Protein AF-A0A381XHG9-F1 (afdb_monomer_lite)

pLDDT: mean 91.91, std 9.05, range [44.53, 97.81]

Structure (mmCIF, N/CA/C/O backbone):
data_AF-A0A381XHG9-F1
#
_entry.id   AF-A0A381XHG9-F1
#
loop_
_atom_site.group_PDB
_atom_site.id
_atom_site.type_symbol
_atom_site.label_atom_id
_atom_site.label_alt_id
_atom_site.label_comp_id
_atom_site.label_asym_id
_atom_site.label_entity_id
_atom_site.label_seq_id
_atom_site.pdbx_PDB_ins_code
_atom_site.Cartn_x
_atom_site.Cartn_y
_atom_site.Cartn_z
_atom_site.occupancy
_atom_site.B_iso_or_equiv
_atom_site.auth_seq_id
_atom_site.auth_comp_id
_atom_site.auth_asym_id
_atom_site.auth_atom_id
_atom_site.pdbx_PDB_model_num
ATOM 1 N N . MET A 1 1 ? 1.471 14.992 25.232 1.00 44.53 1 MET A N 1
ATOM 2 C CA . MET A 1 1 ? 0.677 14.071 26.071 1.00 44.53 1 MET A CA 1
ATOM 3 C C . MET A 1 1 ? 0.387 12.859 25.207 1.00 44.53 1 MET A C 1
ATOM 5 O O . MET A 1 1 ? 0.001 13.067 24.064 1.00 44.53 1 MET A O 1
ATOM 9 N N . ALA A 1 2 ? 0.728 11.653 25.663 1.00 50.38 2 ALA A N 1
ATOM 10 C CA . ALA A 1 2 ? 0.482 10.436 24.888 1.00 50.38 2 ALA A CA 1
ATOM 11 C C . ALA A 1 2 ? -1.031 10.251 24.739 1.00 50.38 2 ALA A C 1
ATOM 13 O O . ALA A 1 2 ? -1.756 10.411 25.719 1.00 50.38 2 ALA A O 1
ATOM 14 N N . ASP A 1 3 ? -1.494 9.986 23.521 1.00 63.38 3 ASP A N 1
ATOM 15 C CA . ASP A 1 3 ? -2.898 9.672 23.270 1.00 63.38 3 ASP A CA 1
ATOM 16 C C . ASP A 1 3 ? -3.237 8.393 24.055 1.00 63.38 3 ASP A C 1
ATOM 18 O O . ASP A 1 3 ? -2.506 7.404 23.937 1.00 63.38 3 ASP A O 1
ATOM 22 N N . GLU A 1 4 ? -4.293 8.393 24.880 1.00 69.31 4 GLU A N 1
ATOM 23 C CA . GLU A 1 4 ? -4.694 7.209 25.669 1.00 69.31 4 GLU A CA 1
ATOM 24 C C . GLU A 1 4 ? -4.983 5.998 24.768 1.00 69.31 4 GLU A C 1
ATOM 26 O O . GLU A 1 4 ? -4.921 4.850 25.204 1.00 69.31 4 GLU A O 1
ATOM 31 N N . ASN A 1 5 ? -5.229 6.255 23.481 1.00 79.44 5 ASN A N 1
ATOM 32 C CA . ASN A 1 5 ? -5.472 5.251 22.461 1.00 79.44 5 ASN A CA 1
ATOM 33 C C . ASN A 1 5 ? -4.207 4.761 21.729 1.00 79.44 5 ASN A C 1
ATOM 35 O O . ASN A 1 5 ? -4.313 3.991 20.769 1.00 79.44 5 ASN A O 1
ATOM 39 N N . SER A 1 6 ? -3.015 5.204 22.134 1.00 85.88 6 SER A N 1
ATOM 40 C CA . SER A 1 6 ? -1.742 4.842 21.500 1.00 85.88 6 SER A CA 1
ATOM 41 C C . SER A 1 6 ? -1.096 3.599 22.117 1.00 85.88 6 SER A C 1
ATOM 43 O O . SER A 1 6 ? -1.211 3.324 23.312 1.00 85.88 6 SER A O 1
ATOM 45 N N . TYR A 1 7 ? -0.380 2.822 21.303 1.00 88.81 7 TYR A N 1
ATOM 46 C CA . TYR A 1 7 ? 0.343 1.644 21.781 1.00 88.81 7 TYR A CA 1
ATOM 47 C C . TYR A 1 7 ? 1.713 2.028 22.357 1.00 88.81 7 TYR A C 1
ATOM 49 O O . TYR A 1 7 ? 2.561 2.563 21.643 1.00 88.81 7 TYR A O 1
ATOM 57 N N . LEU A 1 8 ? 1.946 1.725 23.641 1.00 87.88 8 LEU A N 1
ATOM 58 C CA . LEU A 1 8 ? 3.212 1.974 24.358 1.00 87.88 8 LEU A CA 1
ATOM 59 C C . LEU A 1 8 ? 3.743 3.417 24.212 1.00 87.88 8 LEU A C 1
ATOM 61 O O . LEU A 1 8 ? 4.949 3.640 24.128 1.00 87.88 8 LEU A O 1
ATOM 65 N N . GLY A 1 9 ? 2.840 4.403 24.156 1.00 84.69 9 GLY A N 1
ATOM 66 C CA . GLY A 1 9 ? 3.189 5.819 23.994 1.00 84.69 9 GLY A CA 1
ATOM 67 C C . GLY A 1 9 ? 3.607 6.222 22.575 1.00 84.69 9 GLY A C 1
ATOM 68 O O . GLY A 1 9 ? 3.991 7.372 22.359 1.00 84.69 9 GLY A O 1
ATOM 69 N N . ASN A 1 10 ? 3.531 5.311 21.598 1.00 88.19 10 ASN A N 1
ATOM 70 C CA . ASN A 1 10 ? 3.750 5.624 20.192 1.00 88.19 10 ASN A CA 1
ATOM 71 C C . ASN A 1 10 ? 2.435 6.042 19.523 1.00 88.19 10 ASN A C 1
ATOM 73 O O . ASN A 1 10 ? 1.626 5.200 19.138 1.00 88.19 10 ASN A O 1
ATOM 77 N N . ASN A 1 11 ? 2.268 7.348 19.315 1.00 87.81 11 ASN A N 1
ATOM 78 C CA . ASN A 1 11 ? 1.074 7.933 18.695 1.00 87.81 11 ASN A CA 1
ATOM 79 C C . ASN A 1 11 ? 0.801 7.445 17.256 1.00 87.81 11 ASN A C 1
ATOM 81 O O . ASN A 1 11 ? -0.310 7.613 16.766 1.00 87.81 11 ASN A O 1
ATOM 85 N N . LEU A 1 12 ? 1.783 6.852 16.564 1.00 88.12 12 LEU A N 1
ATOM 86 C CA . LEU A 1 12 ? 1.595 6.289 15.218 1.00 88.12 12 LEU A CA 1
ATOM 87 C C . LEU A 1 12 ? 1.004 4.873 15.238 1.00 88.12 12 LEU A C 1
ATOM 89 O O . LEU A 1 12 ? 0.648 4.342 14.187 1.00 88.12 12 LEU A O 1
ATOM 93 N N . LEU A 1 13 ? 0.921 4.245 16.411 1.00 89.81 13 LEU A N 1
ATOM 94 C CA . LEU A 1 13 ? 0.410 2.894 16.577 1.00 89.81 13 LEU A CA 1
ATOM 95 C C . LEU A 1 13 ? -0.895 2.928 17.362 1.00 89.81 13 LEU A C 1
ATOM 97 O O . LEU A 1 13 ? -0.946 3.380 18.505 1.00 89.81 13 LEU A O 1
ATOM 101 N N . LYS A 1 14 ? -1.947 2.381 16.756 1.00 89.44 14 LYS A N 1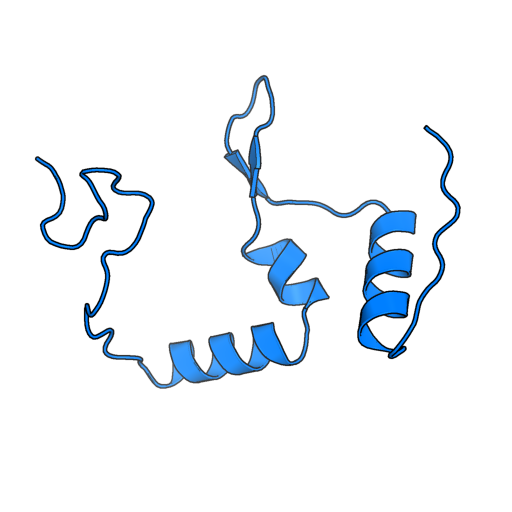
ATOM 102 C CA . LYS A 1 14 ? -3.228 2.189 17.429 1.00 89.44 14 LYS A CA 1
ATOM 103 C C . LYS A 1 14 ? -3.083 1.150 18.548 1.00 89.44 14 LYS A C 1
ATOM 105 O O . LYS A 1 14 ? -2.549 0.065 18.320 1.00 89.44 14 LYS A O 1
ATOM 110 N N . GLY A 1 15 ? -3.586 1.465 19.738 1.00 88.94 15 GLY A N 1
ATOM 111 C CA . GLY A 1 15 ? -3.638 0.548 20.875 1.00 88.94 15 GLY A CA 1
ATOM 112 C C . GLY A 1 15 ? -4.563 -0.658 20.653 1.00 88.94 15 GLY A C 1
ATOM 113 O O . GLY A 1 15 ? -5.481 -0.649 19.826 1.00 88.94 15 GLY A O 1
ATOM 114 N N . LEU A 1 16 ? -4.306 -1.725 21.411 1.00 88.56 16 LEU A N 1
ATOM 115 C CA . LEU A 1 16 ? -5.048 -2.984 21.328 1.00 88.56 16 LEU A CA 1
ATOM 116 C C . LEU A 1 16 ? -6.454 -2.847 21.928 1.00 88.56 16 LEU A C 1
ATOM 118 O O . LEU A 1 16 ? -6.638 -2.205 22.956 1.00 88.56 16 LEU A O 1
ATOM 122 N N . GLY A 1 17 ? -7.445 -3.486 21.301 1.00 85.88 17 GLY A N 1
ATOM 123 C CA . GLY A 1 17 ? -8.817 -3.553 21.824 1.00 85.88 17 GLY A CA 1
ATOM 124 C C . GLY A 1 17 ? -9.631 -2.260 21.710 1.00 85.88 17 GLY A C 1
ATOM 125 O O . GLY A 1 17 ? -10.767 -2.221 22.171 1.00 85.88 17 GLY A O 1
ATOM 126 N N . ILE A 1 18 ? -9.090 -1.217 21.078 1.00 88.00 18 ILE A N 1
ATOM 127 C CA . ILE A 1 18 ? -9.768 0.077 20.959 1.00 88.00 18 ILE A CA 1
ATOM 128 C C . ILE A 1 18 ? -10.844 0.003 19.865 1.00 88.00 18 ILE A C 1
ATOM 130 O O . ILE A 1 18 ? -10.504 -0.162 18.677 1.00 88.00 18 ILE A O 1
ATOM 134 N N . PRO A 1 19 ? -12.136 0.147 20.225 1.00 88.38 19 PRO A N 1
ATOM 135 C CA . PRO A 1 19 ? -13.217 0.112 19.255 1.00 88.38 19 PRO A CA 1
ATOM 136 C C . PRO A 1 19 ? -13.108 1.320 18.323 1.00 88.38 19 PRO A C 1
ATOM 138 O O . PRO A 1 19 ? -12.961 2.456 18.765 1.00 88.38 19 PRO A O 1
ATOM 141 N N . HIS A 1 20 ? -13.194 1.076 17.018 1.00 89.38 20 HIS A N 1
ATOM 142 C CA . HIS A 1 20 ? -13.276 2.132 16.016 1.00 89.38 20 HIS A CA 1
ATOM 143 C C . HIS A 1 20 ? -14.669 2.094 15.396 1.00 89.38 20 HIS A C 1
ATOM 145 O O . HIS A 1 20 ? -15.097 1.067 14.870 1.00 89.38 20 HIS A O 1
ATOM 151 N N . LYS A 1 21 ? -15.403 3.197 15.547 1.00 92.88 21 LYS A N 1
ATOM 152 C CA . LYS A 1 21 ? -16.760 3.337 15.023 1.00 92.88 21 LYS A CA 1
ATOM 153 C C . LYS A 1 21 ? -16.665 3.727 13.554 1.00 92.88 21 LYS A C 1
ATOM 155 O O . LYS A 1 21 ? -16.556 4.909 13.261 1.00 92.88 21 LYS A O 1
ATOM 160 N N . PHE A 1 22 ? -16.700 2.731 12.677 1.00 94.00 22 PHE A N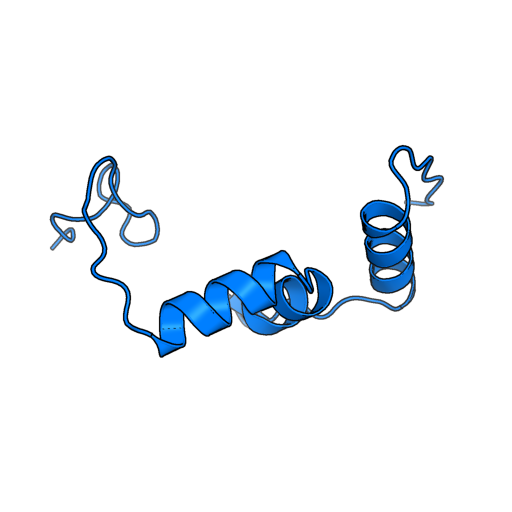 1
ATOM 161 C CA . PHE A 1 22 ? -16.632 2.966 11.242 1.00 94.00 22 PHE A CA 1
ATOM 162 C C . PHE A 1 22 ? -17.876 3.698 10.723 1.00 94.00 22 PHE A C 1
ATOM 164 O O . PHE A 1 22 ? -19.010 3.327 11.050 1.00 94.00 22 PHE A O 1
ATOM 171 N N . THR A 1 23 ? -17.667 4.688 9.863 1.00 97.25 23 THR A N 1
ATOM 172 C CA . THR A 1 23 ? -18.710 5.260 9.009 1.00 97.25 23 THR A CA 1
ATOM 173 C C . THR A 1 23 ? -18.956 4.379 7.780 1.00 97.25 23 THR A C 1
ATOM 175 O O . THR A 1 23 ? -18.211 3.438 7.495 1.00 97.25 23 THR A O 1
ATOM 178 N N . LYS A 1 24 ? -20.019 4.663 7.017 1.00 96.81 24 LYS A N 1
ATOM 179 C CA . LYS A 1 24 ? -20.303 3.914 5.780 1.00 96.81 24 LYS A CA 1
ATOM 180 C C . LYS A 1 24 ? -19.206 4.124 4.739 1.00 96.81 24 LYS A C 1
ATOM 182 O O . LYS A 1 24 ? -18.843 3.186 4.034 1.00 96.81 24 LYS A O 1
ATOM 187 N N . GLU A 1 25 ? -18.686 5.341 4.664 1.00 96.81 25 GLU A N 1
ATOM 188 C CA . GLU A 1 25 ? -17.627 5.741 3.746 1.00 96.81 25 GLU A CA 1
ATOM 189 C C . GLU A 1 25 ? -16.316 5.029 4.096 1.00 96.81 25 GLU A C 1
ATOM 191 O O . GLU A 1 25 ? -15.668 4.483 3.209 1.00 96.81 25 GLU A O 1
ATOM 196 N N . GLU A 1 26 ? -15.970 4.949 5.384 1.00 96.31 26 GLU A N 1
ATOM 197 C CA . GLU A 1 26 ? -14.774 4.238 5.853 1.00 96.31 26 GLU A CA 1
ATOM 198 C C . GLU A 1 26 ? -14.849 2.734 5.573 1.00 96.31 26 GLU A C 1
ATOM 200 O O . GLU A 1 26 ? -13.856 2.132 5.169 1.00 96.31 26 GLU A O 1
ATOM 205 N N . ILE A 1 27 ? -16.027 2.117 5.731 1.00 96.75 27 ILE A N 1
ATOM 206 C CA . ILE A 1 27 ? -16.234 0.709 5.354 1.00 96.75 27 ILE A CA 1
ATOM 207 C C . ILE A 1 27 ? -16.060 0.532 3.843 1.00 96.75 27 ILE A C 1
ATOM 209 O O . ILE A 1 27 ? -15.406 -0.417 3.412 1.00 96.75 27 ILE A O 1
ATOM 213 N N . GLY A 1 28 ? -16.628 1.438 3.042 1.00 97.75 28 GLY A N 1
ATOM 214 C CA . GLY A 1 28 ? -16.475 1.417 1.588 1.00 97.75 28 GLY A CA 1
ATOM 215 C C . GLY A 1 28 ? -15.010 1.507 1.167 1.00 97.75 28 GLY A C 1
ATOM 216 O O . GLY A 1 28 ? -14.548 0.707 0.356 1.00 97.75 28 GLY A O 1
ATOM 217 N N . GLU A 1 29 ? -14.260 2.421 1.778 1.00 97.81 29 GLU A N 1
ATOM 218 C CA . GLU A 1 29 ? -12.837 2.596 1.505 1.00 97.81 29 GLU A CA 1
ATOM 219 C C . GLU A 1 29 ? -12.002 1.399 1.972 1.00 97.81 29 GLU A C 1
ATOM 221 O O . GLU A 1 29 ? -11.084 0.968 1.275 1.00 97.81 29 GLU A O 1
ATOM 226 N N . TYR A 1 30 ? -12.352 0.799 3.110 1.00 96.75 30 TYR A N 1
ATOM 227 C CA . TYR A 1 30 ? -11.706 -0.415 3.600 1.00 96.75 30 TYR A CA 1
ATOM 228 C C . TYR A 1 30 ? -11.886 -1.590 2.628 1.00 96.75 30 TYR A C 1
ATOM 230 O O . TYR A 1 30 ? -10.923 -2.293 2.320 1.00 96.75 30 TYR A O 1
ATOM 238 N N . ILE A 1 31 ? -13.104 -1.786 2.112 1.00 97.12 31 ILE A N 1
ATOM 239 C CA . ILE A 1 31 ? -13.394 -2.814 1.102 1.00 97.12 31 ILE A CA 1
ATOM 240 C C . ILE A 1 31 ? -12.626 -2.516 -0.188 1.00 97.12 31 ILE A C 1
ATOM 242 O O . ILE A 1 31 ? -11.971 -3.405 -0.723 1.00 97.12 31 ILE A O 1
ATOM 246 N N . LYS A 1 32 ? -12.613 -1.258 -0.639 1.00 97.44 32 LYS A N 1
ATOM 247 C CA . LYS A 1 32 ? -11.848 -0.840 -1.819 1.00 97.44 32 LYS A CA 1
ATOM 248 C C . LYS A 1 32 ? -10.356 -1.145 -1.676 1.00 97.44 32 LYS A C 1
ATOM 250 O O . LYS A 1 32 ? -9.763 -1.692 -2.595 1.00 97.44 32 LYS A O 1
ATOM 255 N N . CYS A 1 33 ? -9.758 -0.847 -0.524 1.00 97.44 33 CYS A N 1
ATOM 2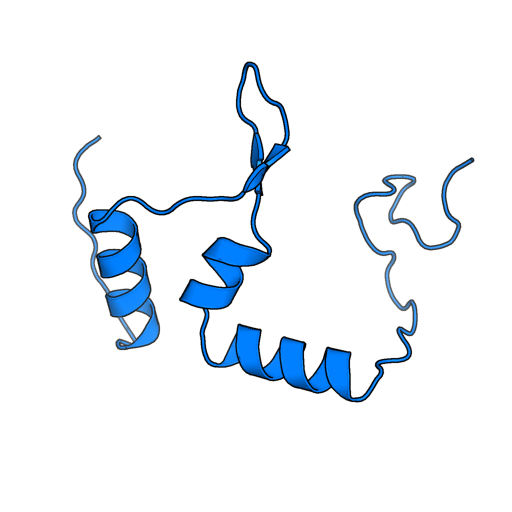56 C CA . CYS A 1 33 ? -8.353 -1.162 -0.250 1.00 97.44 33 CYS A CA 1
ATOM 257 C C . CYS A 1 33 ? -8.076 -2.671 -0.225 1.00 97.44 33 CYS A C 1
ATOM 259 O O . CYS A 1 33 ? -6.990 -3.107 -0.601 1.00 97.44 33 CYS A O 1
ATOM 261 N N . LYS A 1 34 ? -9.042 -3.466 0.246 1.00 95.56 34 LYS A N 1
ATOM 262 C CA . LYS A 1 34 ? -8.946 -4.927 0.259 1.00 95.56 34 LYS A CA 1
ATOM 263 C C . LYS A 1 34 ? -8.996 -5.506 -1.158 1.00 95.56 34 LYS A C 1
ATOM 265 O O . LYS A 1 34 ? -8.228 -6.418 -1.452 1.00 95.56 34 LYS A O 1
ATOM 270 N N . ASP A 1 35 ? -9.900 -5.001 -1.992 1.00 95.81 35 ASP A N 1
ATOM 271 C CA . ASP A 1 35 ? -10.143 -5.526 -3.339 1.00 95.81 35 ASP A CA 1
ATO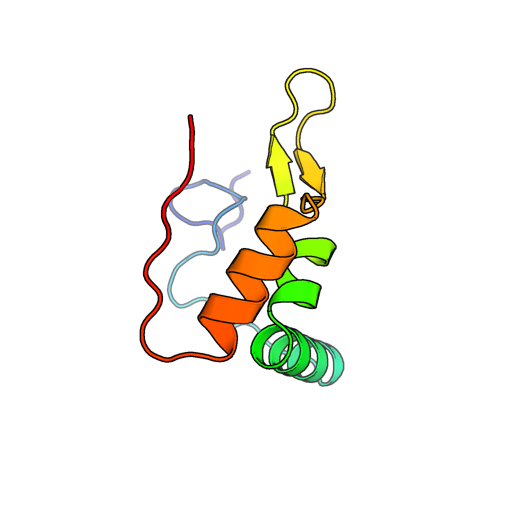M 272 C C . ASP A 1 35 ? -9.136 -4.984 -4.370 1.00 95.81 35 ASP A C 1
ATOM 274 O O . ASP A 1 35 ? -8.815 -5.678 -5.333 1.00 95.81 35 ASP A O 1
ATOM 278 N N . ASP A 1 36 ? -8.586 -3.784 -4.146 1.00 96.38 36 ASP A N 1
ATOM 279 C CA . ASP A 1 36 ? -7.523 -3.174 -4.953 1.00 96.38 36 ASP A CA 1
ATOM 280 C C . ASP A 1 36 ? -6.290 -2.825 -4.087 1.00 96.38 36 ASP A C 1
ATOM 282 O O . ASP A 1 36 ? -6.134 -1.698 -3.592 1.00 96.38 36 ASP A O 1
ATOM 286 N N . PRO A 1 37 ? -5.364 -3.785 -3.906 1.00 94.38 37 PRO A N 1
ATOM 287 C CA . PRO A 1 37 ? -4.151 -3.557 -3.129 1.00 94.38 37 PRO A CA 1
ATOM 288 C C . PRO A 1 37 ? -3.195 -2.541 -3.766 1.00 94.38 37 PRO A C 1
ATOM 290 O O . PRO A 1 37 ? -2.414 -1.915 -3.053 1.00 94.38 37 PRO A O 1
ATOM 293 N N . ILE A 1 38 ? -3.237 -2.346 -5.088 1.00 94.81 38 ILE A N 1
ATOM 294 C CA . ILE A 1 38 ? -2.415 -1.333 -5.767 1.00 94.81 38 ILE A CA 1
ATOM 295 C C . ILE A 1 38 ? -2.891 0.054 -5.350 1.00 94.81 38 ILE A C 1
ATOM 297 O O . ILE A 1 38 ? -2.077 0.890 -4.957 1.00 94.81 38 ILE A O 1
ATOM 301 N N . TYR A 1 39 ? -4.204 0.278 -5.373 1.00 96.12 39 TYR A N 1
ATOM 302 C CA . TYR A 1 39 ? -4.801 1.509 -4.882 1.00 96.12 39 TYR A CA 1
ATOM 303 C C . TYR A 1 39 ? -4.444 1.758 -3.410 1.00 96.12 39 TYR A C 1
ATOM 305 O O . TYR A 1 39 ? -4.049 2.873 -3.060 1.00 96.12 39 TYR A O 1
ATOM 313 N N . PHE A 1 40 ? -4.497 0.731 -2.555 1.00 96.69 40 PHE A N 1
ATOM 314 C CA . PHE A 1 40 ? -4.062 0.855 -1.161 1.00 96.69 40 PHE A CA 1
ATOM 315 C C . PHE A 1 40 ? -2.595 1.306 -1.046 1.00 96.69 40 PHE A C 1
ATOM 317 O O . PHE A 1 40 ? -2.292 2.260 -0.323 1.00 96.69 40 PHE A O 1
ATOM 324 N N . LEU A 1 41 ? -1.689 0.653 -1.782 1.00 95.81 41 LEU A N 1
ATOM 325 C CA . LEU A 1 41 ? -0.258 0.962 -1.764 1.00 95.81 41 LEU A CA 1
ATOM 326 C C . LEU A 1 41 ? 0.035 2.401 -2.212 1.00 95.81 41 LEU A C 1
ATOM 328 O O . LEU A 1 41 ? 0.879 3.054 -1.608 1.00 95.81 41 LEU A O 1
ATOM 332 N N . GLU A 1 42 ? -0.653 2.910 -3.234 1.00 94.25 42 GLU A N 1
ATOM 333 C CA . GLU A 1 42 ? -0.382 4.254 -3.765 1.00 94.25 42 GLU A CA 1
ATOM 334 C C . GLU A 1 42 ? -1.000 5.386 -2.928 1.00 94.25 42 GLU A C 1
ATOM 336 O O . GLU A 1 42 ? -0.475 6.501 -2.936 1.00 94.25 42 GLU A O 1
ATOM 341 N N . ASN A 1 43 ? -2.088 5.125 -2.191 1.00 95.69 43 ASN A N 1
ATOM 342 C CA . ASN A 1 43 ? -2.822 6.167 -1.459 1.00 95.69 43 ASN A CA 1
ATOM 343 C C . ASN A 1 43 ? -2.529 6.197 0.047 1.00 95.69 43 ASN A C 1
ATOM 345 O O . ASN A 1 43 ? -2.572 7.268 0.656 1.00 95.69 43 ASN A O 1
ATOM 349 N N . TYR A 1 44 ? -2.213 5.051 0.658 1.00 96.44 44 TYR A N 1
ATOM 350 C CA . TYR A 1 44 ? -2.118 4.930 2.119 1.00 96.44 44 TYR A CA 1
ATOM 351 C C . TYR A 1 44 ? -0.726 4.557 2.630 1.00 96.44 44 TYR A C 1
ATOM 353 O O . TYR A 1 44 ? -0.420 4.820 3.796 1.00 96.44 44 TYR A O 1
ATOM 361 N N . VAL A 1 45 ? 0.143 3.992 1.786 1.00 96.00 45 VAL A N 1
ATOM 362 C CA . VAL A 1 45 ? 1.512 3.641 2.186 1.00 96.00 45 VAL A CA 1
ATOM 363 C C . VAL A 1 45 ? 2.458 4.817 1.961 1.00 96.00 45 VAL A C 1
ATOM 365 O O . VAL A 1 45 ? 2.423 5.499 0.937 1.00 96.00 45 VAL A O 1
ATOM 368 N N . LYS A 1 46 ? 3.328 5.058 2.945 1.00 95.00 46 LYS A N 1
ATOM 369 C CA . LYS A 1 46 ? 4.356 6.100 2.905 1.00 95.00 46 LYS A CA 1
ATOM 370 C C . LYS A 1 46 ? 5.736 5.497 3.118 1.00 95.00 46 LYS A C 1
ATOM 372 O O . LYS A 1 46 ? 5.886 4.523 3.852 1.00 95.00 46 LYS A O 1
ATOM 377 N N . VAL A 1 47 ? 6.736 6.109 2.500 1.00 94.75 47 VAL A N 1
ATOM 378 C CA . VAL A 1 47 ? 8.153 5.785 2.680 1.00 94.75 47 VAL A CA 1
ATOM 379 C C . VAL A 1 47 ? 8.886 6.988 3.254 1.00 94.75 47 VAL A C 1
ATOM 381 O O . VAL A 1 47 ? 8.465 8.129 3.074 1.00 94.75 47 VAL A O 1
ATOM 384 N N . VAL A 1 48 ? 9.979 6.731 3.968 1.00 94.56 48 VAL A N 1
ATOM 385 C CA . VAL A 1 48 ? 10.840 7.793 4.493 1.00 94.56 48 VAL A CA 1
ATOM 386 C C . VAL A 1 48 ? 11.824 8.193 3.399 1.00 94.56 48 VAL A C 1
ATOM 388 O O . VAL A 1 48 ? 12.735 7.437 3.068 1.00 94.56 48 VAL A O 1
ATOM 391 N N . HIS A 1 49 ? 11.621 9.375 2.833 1.00 94.69 49 HIS A N 1
ATOM 392 C CA . HIS A 1 49 ? 12.603 10.065 2.014 1.00 94.69 49 HIS A CA 1
ATOM 393 C C . HIS A 1 49 ? 13.610 10.785 2.919 1.00 94.69 49 HIS A C 1
ATOM 395 O O . HIS A 1 49 ? 13.224 11.352 3.942 1.00 94.69 49 HIS A O 1
ATOM 401 N N . VAL A 1 50 ? 14.891 10.776 2.538 1.00 94.12 50 VAL A N 1
ATOM 402 C CA . VAL A 1 50 ? 15.980 11.349 3.351 1.00 94.12 50 VAL A CA 1
ATOM 403 C C . VAL A 1 50 ? 15.771 12.847 3.580 1.00 94.12 50 VAL A C 1
ATOM 405 O O . VAL A 1 50 ? 15.890 13.308 4.710 1.00 94.12 50 VAL A O 1
ATOM 408 N N . ASP A 1 51 ? 15.386 13.575 2.531 1.00 94.50 51 ASP A N 1
ATOM 409 C CA . ASP A 1 51 ? 15.247 15.035 2.587 1.00 94.50 51 ASP A CA 1
ATOM 410 C C . ASP A 1 51 ? 13.801 15.503 2.818 1.00 94.50 51 ASP A C 1
ATOM 412 O O . ASP A 1 51 ? 13.568 16.559 3.397 1.00 94.50 51 ASP A O 1
ATOM 416 N N . GLU A 1 52 ? 12.810 14.723 2.372 1.00 93.38 52 GLU A N 1
ATOM 417 C CA . GLU A 1 52 ? 11.394 15.145 2.328 1.00 93.38 52 GLU A CA 1
ATOM 418 C C . GLU A 1 52 ? 10.554 14.511 3.449 1.00 93.38 52 GLU A C 1
ATOM 420 O O . GLU A 1 52 ? 9.375 14.826 3.616 1.00 93.38 52 GLU A O 1
ATOM 425 N N . GLY A 1 53 ? 11.145 13.611 4.241 1.00 93.50 53 GLY A N 1
ATOM 426 C CA . GLY A 1 53 ? 10.439 12.890 5.294 1.00 93.50 53 GLY A CA 1
ATOM 427 C C . GLY A 1 53 ? 9.433 11.881 4.735 1.00 93.50 53 GLY A C 1
ATOM 428 O O . GLY A 1 53 ? 9.726 11.145 3.797 1.00 93.50 53 GLY A O 1
ATOM 429 N N . LEU A 1 54 ? 8.247 11.781 5.343 1.00 93.81 54 LEU A N 1
ATOM 430 C CA . LEU A 1 54 ? 7.238 10.791 4.949 1.00 93.81 54 LEU A CA 1
ATOM 431 C C . LEU A 1 54 ? 6.523 11.195 3.654 1.00 93.81 54 LEU A C 1
ATOM 433 O O . LEU A 1 54 ? 5.601 12.012 3.677 1.00 93.81 54 LEU A O 1
ATOM 437 N N . VAL A 1 55 ? 6.886 10.548 2.549 1.00 95.06 55 VAL A N 1
ATOM 438 C CA . VAL A 1 55 ? 6.284 10.769 1.227 1.00 95.06 55 VAL A CA 1
ATOM 439 C C . VAL A 1 55 ? 5.412 9.580 0.803 1.00 95.06 55 VAL A C 1
ATOM 441 O O . VAL A 1 55 ? 5.692 8.448 1.207 1.00 95.06 55 VAL A O 1
ATOM 444 N N . PRO A 1 56 ? 4.351 9.791 -0.002 1.00 95.62 56 PRO A N 1
ATOM 445 C CA . PRO A 1 56 ? 3.552 8.696 -0.553 1.00 95.62 56 PRO A CA 1
ATOM 446 C C . PRO A 1 56 ? 4.403 7.712 -1.359 1.00 95.62 56 PRO A C 1
ATOM 448 O O . PRO A 1 56 ? 5.270 8.116 -2.139 1.00 95.62 56 PRO A O 1
ATOM 451 N N . PHE A 1 57 ? 4.143 6.418 -1.187 1.00 94.69 57 PHE A N 1
ATOM 452 C CA . PHE A 1 57 ? 4.841 5.373 -1.920 1.00 94.69 57 PHE A CA 1
ATOM 453 C C . PHE A 1 57 ? 4.413 5.374 -3.392 1.00 94.69 57 PHE A C 1
ATOM 455 O O . PHE A 1 57 ? 3.266 5.096 -3.729 1.00 94.69 57 PHE A O 1
ATOM 462 N N . LYS A 1 58 ? 5.359 5.679 -4.284 1.00 91.50 58 LYS A N 1
ATOM 463 C CA . LYS A 1 58 ? 5.153 5.618 -5.735 1.00 91.50 58 LYS A CA 1
ATOM 464 C C . LYS A 1 58 ? 5.877 4.404 -6.292 1.00 91.50 58 LYS A C 1
ATOM 466 O O . LYS A 1 58 ? 7.106 4.351 -6.275 1.00 91.50 58 LYS A O 1
ATOM 471 N N . MET A 1 59 ? 5.114 3.440 -6.796 1.00 93.88 59 MET A N 1
ATOM 472 C CA . MET A 1 59 ? 5.677 2.211 -7.342 1.00 93.88 59 MET A CA 1
ATOM 473 C C . MET A 1 59 ? 6.413 2.456 -8.659 1.00 93.88 59 MET A C 1
ATOM 475 O O . MET A 1 59 ? 5.894 3.075 -9.591 1.00 93.88 59 MET A O 1
ATOM 479 N N . TYR A 1 60 ? 7.598 1.865 -8.789 1.00 94.56 60 TYR A N 1
ATOM 480 C CA . TYR A 1 60 ? 8.225 1.684 -10.091 1.00 94.56 60 TYR A CA 1
ATOM 481 C C . TYR A 1 60 ? 7.435 0.681 -10.937 1.00 94.56 60 TYR A C 1
ATOM 483 O O . TYR A 1 60 ? 6.761 -0.215 -10.427 1.00 94.56 60 TYR A O 1
ATOM 491 N N . LYS A 1 61 ? 7.591 0.763 -12.263 1.00 95.25 61 LYS A N 1
ATOM 492 C CA . LYS A 1 61 ? 6.874 -0.106 -13.215 1.00 95.25 61 LYS A CA 1
ATOM 493 C C . LYS A 1 61 ? 7.036 -1.603 -12.916 1.00 95.25 61 LYS A C 1
ATOM 495 O O . LYS A 1 61 ? 6.088 -2.359 -13.090 1.00 95.25 61 LYS A O 1
ATOM 500 N N . PHE A 1 62 ? 8.217 -2.039 -12.473 1.00 94.44 62 PHE A N 1
ATOM 501 C CA . PHE A 1 62 ? 8.444 -3.448 -12.133 1.00 94.44 62 PHE A CA 1
ATOM 502 C C . PHE A 1 62 ? 7.764 -3.854 -10.817 1.00 94.44 62 PHE A C 1
ATOM 504 O O . PHE A 1 62 ? 7.311 -4.987 -10.705 1.00 94.44 62 PHE A O 1
ATOM 511 N N . GLN A 1 63 ? 7.675 -2.942 -9.840 1.00 95.19 63 GLN A N 1
ATOM 512 C CA . GLN A 1 63 ? 7.019 -3.198 -8.555 1.00 95.19 63 GLN A CA 1
ATOM 513 C C . GLN A 1 63 ? 5.517 -3.368 -8.751 1.00 95.19 63 GLN A C 1
ATOM 515 O O . GLN A 1 63 ? 4.943 -4.296 -8.200 1.00 95.19 63 GLN A O 1
ATOM 520 N N . ARG A 1 64 ? 4.907 -2.543 -9.611 1.00 95.75 64 ARG A N 1
ATOM 521 C CA . ARG A 1 64 ? 3.504 -2.711 -10.004 1.00 95.75 64 ARG A CA 1
ATOM 522 C C . ARG A 1 64 ? 3.251 -4.098 -10.605 1.00 95.75 64 ARG A C 1
ATOM 524 O O . ARG A 1 64 ? 2.412 -4.821 -10.089 1.00 95.75 64 ARG A O 1
ATOM 531 N N . LYS A 1 65 ? 4.056 -4.516 -11.592 1.00 95.69 65 LYS A N 1
ATOM 532 C CA . LYS A 1 65 ? 3.966 -5.865 -12.190 1.00 95.69 65 LYS A CA 1
ATOM 533 C C . LYS A 1 65 ? 4.139 -6.988 -11.168 1.00 95.69 65 LYS A C 1
ATOM 535 O O . LYS A 1 65 ? 3.512 -8.035 -11.277 1.00 95.69 65 LYS A O 1
ATOM 540 N N . LEU A 1 66 ? 5.029 -6.788 -10.199 1.00 95.88 66 LEU A N 1
ATOM 541 C CA . LEU A 1 66 ? 5.254 -7.745 -9.125 1.00 95.88 66 LEU A CA 1
ATOM 542 C C . LEU A 1 66 ? 4.020 -7.865 -8.222 1.00 95.88 66 LEU A C 1
ATOM 544 O O . LEU A 1 66 ? 3.598 -8.975 -7.915 1.00 95.88 66 LEU A O 1
ATOM 548 N N . VAL A 1 67 ? 3.448 -6.735 -7.810 1.00 95.75 67 VAL A N 1
ATOM 549 C CA . VAL A 1 67 ? 2.241 -6.697 -6.980 1.00 95.75 67 VAL A CA 1
ATOM 550 C C . VAL A 1 67 ? 1.065 -7.340 -7.717 1.00 95.75 67 VAL A C 1
ATOM 552 O O . VAL A 1 67 ? 0.420 -8.214 -7.148 1.00 95.75 67 VAL A O 1
ATOM 555 N N . GLU A 1 68 ? 0.851 -6.997 -8.989 1.00 96.00 68 GLU A N 1
ATOM 556 C CA . GLU A 1 68 ? -0.158 -7.626 -9.858 1.00 96.00 68 GLU A CA 1
ATOM 557 C C . GLU A 1 68 ? 0.008 -9.153 -9.879 1.00 96.00 68 GLU A C 1
ATOM 559 O O . GLU A 1 68 ? -0.922 -9.885 -9.546 1.00 96.00 68 GLU A O 1
ATOM 564 N N . ALA A 1 69 ? 1.226 -9.644 -10.138 1.00 96.88 69 ALA A N 1
ATOM 565 C CA . ALA A 1 69 ? 1.498 -11.078 -10.158 1.00 96.88 69 ALA A CA 1
ATOM 566 C C . ALA A 1 69 ? 1.177 -11.767 -8.818 1.00 96.88 69 ALA A C 1
ATOM 568 O O . ALA A 1 69 ? 0.641 -12.874 -8.828 1.00 96.88 69 ALA A O 1
ATOM 569 N N . ILE A 1 70 ? 1.496 -11.134 -7.681 1.00 96.19 70 ILE A N 1
ATOM 570 C CA . ILE A 1 70 ? 1.233 -11.673 -6.333 1.00 96.19 70 ILE A CA 1
ATOM 571 C C . ILE A 1 70 ? -0.266 -11.738 -6.031 1.00 96.19 70 ILE A C 1
ATOM 573 O O . ILE A 1 70 ? -0.712 -12.684 -5.389 1.00 96.19 70 ILE A O 1
ATOM 577 N N . ILE A 1 71 ? -1.041 -10.748 -6.471 1.00 95.19 71 ILE A N 1
ATOM 578 C CA . ILE A 1 71 ? -2.486 -10.696 -6.212 1.00 95.19 71 ILE A CA 1
ATOM 579 C C . ILE A 1 71 ? -3.224 -11.727 -7.070 1.00 95.19 71 ILE A C 1
ATOM 581 O O . ILE A 1 71 ? -4.150 -12.382 -6.596 1.00 95.19 71 ILE A O 1
ATOM 585 N N . GLU A 1 72 ? -2.801 -11.897 -8.321 1.00 96.38 72 GLU A N 1
ATOM 586 C CA . GLU A 1 72 ? -3.467 -12.779 -9.283 1.00 96.38 72 GLU A CA 1
ATOM 587 C C . GLU A 1 72 ? -3.104 -14.260 -9.107 1.00 96.38 72 GLU A C 1
ATOM 589 O O . GLU A 1 72 ? -3.842 -15.139 -9.555 1.00 96.38 72 GLU A O 1
ATOM 594 N N . ASN A 1 73 ? -1.975 -14.564 -8.459 1.00 97.38 73 ASN A N 1
ATOM 595 C CA . ASN A 1 73 ? -1.456 -15.924 -8.364 1.00 97.38 73 ASN A CA 1
ATOM 596 C C . ASN A 1 73 ? -1.206 -16.334 -6.917 1.00 97.38 73 ASN A C 1
ATOM 598 O O . ASN A 1 73 ? -0.514 -15.664 -6.158 1.00 97.38 73 ASN A O 1
ATOM 602 N N . ARG A 1 74 ? -1.657 -17.541 -6.563 1.00 96.69 74 ARG A N 1
ATOM 603 C CA . ARG A 1 74 ? -1.418 -18.123 -5.234 1.00 96.69 74 ARG A CA 1
ATOM 604 C C . ARG A 1 74 ? 0.073 -18.295 -4.908 1.00 96.69 74 ARG A C 1
ATOM 606 O O . ARG A 1 74 ? 0.452 -18.205 -3.746 1.00 96.69 74 ARG A O 1
ATOM 613 N N . ASN A 1 75 ? 0.897 -18.602 -5.912 1.00 97.25 75 ASN A N 1
ATOM 614 C CA . ASN A 1 75 ? 2.335 -18.819 -5.758 1.00 97.25 75 ASN A CA 1
ATOM 615 C C . ASN A 1 75 ? 3.086 -18.016 -6.831 1.00 97.25 75 ASN A C 1
ATOM 617 O O . ASN A 1 75 ? 2.806 -18.178 -8.017 1.00 97.25 75 ASN A O 1
ATOM 621 N N . VAL A 1 76 ? 4.072 -17.210 -6.428 1.00 97.50 76 VAL A N 1
ATOM 622 C CA . VAL A 1 76 ? 4.903 -16.399 -7.334 1.00 97.50 76 VAL A CA 1
ATOM 623 C C . VAL A 1 76 ? 6.375 -16.595 -6.991 1.00 97.50 76 VAL A C 1
ATOM 625 O O . VAL A 1 76 ? 6.765 -16.483 -5.831 1.00 97.50 76 VAL A O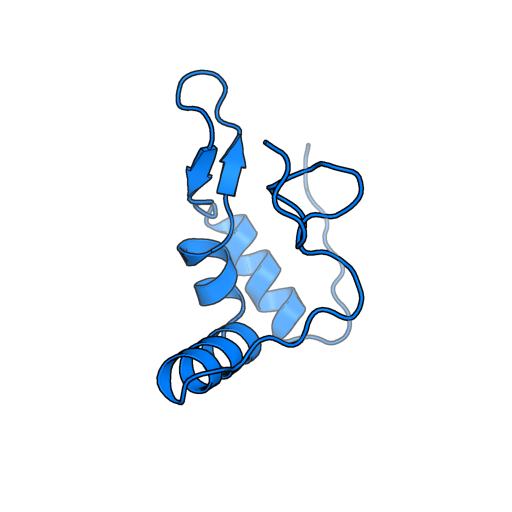 1
ATOM 628 N N . ILE A 1 77 ? 7.204 -16.865 -8.001 1.00 96.38 77 ILE A N 1
ATOM 629 C CA . ILE A 1 77 ? 8.666 -16.877 -7.869 1.00 96.38 77 ILE A CA 1
ATOM 630 C C . ILE A 1 77 ? 9.203 -15.594 -8.494 1.00 96.38 77 ILE A C 1
ATOM 632 O O . ILE A 1 77 ? 8.981 -15.328 -9.674 1.00 96.38 77 ILE A O 1
ATOM 636 N N . VAL A 1 78 ? 9.940 -14.813 -7.707 1.00 96.38 78 VAL A N 1
ATOM 637 C CA . VAL A 1 78 ? 10.526 -13.542 -8.138 1.00 96.38 78 VAL A CA 1
ATOM 638 C C . VAL A 1 78 ? 12.035 -13.693 -8.191 1.00 96.38 78 VAL A C 1
ATOM 640 O O . VAL A 1 78 ? 12.670 -14.020 -7.191 1.00 96.38 78 VAL A O 1
ATOM 643 N N . LYS A 1 79 ? 12.623 -13.426 -9.356 1.00 95.25 79 LYS A N 1
ATOM 644 C CA . LYS A 1 79 ? 14.075 -13.353 -9.527 1.00 95.25 79 LYS A CA 1
ATOM 645 C C . LYS A 1 79 ? 14.454 -11.921 -9.890 1.00 95.25 79 LYS A C 1
ATOM 647 O O . LYS A 1 79 ? 14.295 -11.519 -11.038 1.00 95.25 79 LYS A O 1
ATOM 652 N N . SER A 1 80 ? 14.939 -11.160 -8.914 1.00 92.81 80 SER A N 1
ATOM 653 C CA . SER A 1 80 ? 15.372 -9.772 -9.098 1.00 92.81 80 SER A CA 1
ATOM 654 C C . SER A 1 80 ? 16.894 -9.638 -9.043 1.00 92.81 80 SER A C 1
ATOM 656 O O . SER A 1 80 ? 17.580 -10.422 -8.385 1.00 92.81 80 SER A O 1
ATOM 658 N N . GLY A 1 81 ? 17.419 -8.624 -9.734 1.00 91.88 81 GLY A N 1
ATOM 659 C CA . GLY A 1 81 ? 18.765 -8.111 -9.472 1.00 91.88 81 GLY A CA 1
ATOM 660 C C . GLY A 1 81 ? 18.820 -7.357 -8.138 1.00 91.88 81 GLY A C 1
ATOM 661 O O . GLY A 1 81 ? 17.776 -7.120 -7.522 1.00 91.88 81 GLY A O 1
ATOM 662 N N . ARG A 1 82 ? 20.032 -7.008 -7.701 1.00 82.62 82 ARG A N 1
ATOM 663 C CA . ARG A 1 82 ? 20.251 -6.034 -6.624 1.00 82.62 82 ARG A CA 1
ATOM 664 C C . ARG A 1 82 ? 20.473 -4.655 -7.219 1.00 82.62 82 ARG A C 1
ATOM 666 O O . ARG A 1 82 ? 21.110 -4.609 -8.294 1.00 82.62 82 ARG A O 1
#

Radius of gyration: 16.83 Å; chains: 1; bounding box: 41×34×39 Å

Sequence (82 aa):
MADENSYLGNNLLKGLGIPHKFTKEEIGEYIKCKDDPIYFLENYVKVVHVDEGLVPFKMYKFQRKLVEAIIENRNVIVKSGR

Organism: NCBI:txid408172

Secondary structure (DSSP, 8-state):
---TTEETTEEEEEPTT------HHHHHHHHHHHH-HHHHHHHH-EEEETTTEEEE----HHHHHHHHHHHH-SS-------

InterPro domains:
  IPR0274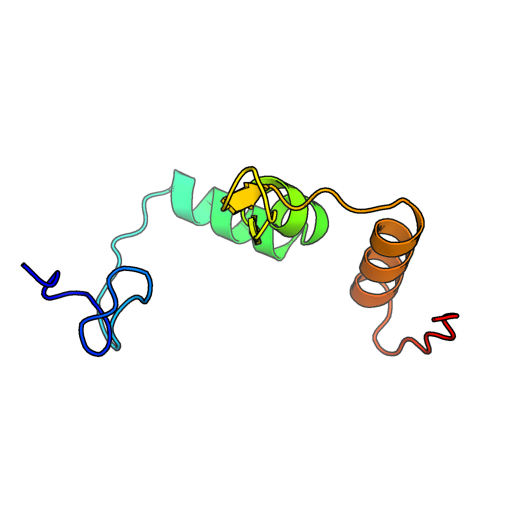17 P-loop containing nucleoside triphosphate hydrolase [G3DSA:3.40.50.300] (1-82)

Foldseek 3Di:
DQDPQADPSPNVHGDPPDDDDDDPVNVVVVVVCVVDVVVCQQPPDWDQDPPPGTDRDDDDPVRVVVVVCVVVDPDDDDDDDD